Protein AF-A0A8S3CQC4-F1 (afdb_monomer)

Sequence (63 aa):
MDPQRMQIFIQDQIRKLIAFRGNCNEDISQWLYNTETVLDSVQLQTSNKFLVVQSYLIGTASV

Structure (mmCIF, N/CA/C/O backbone):
data_AF-A0A8S3CQC4-F1
#
_entry.id   AF-A0A8S3CQC4-F1
#
loop_
_atom_site.group_PDB
_atom_site.id
_atom_site.type_symbol
_atom_site.label_atom_id
_atom_site.label_alt_id
_atom_site.label_comp_id
_atom_site.label_asym_id
_atom_site.label_entity_id
_atom_site.label_seq_id
_atom_site.pdbx_PDB_ins_c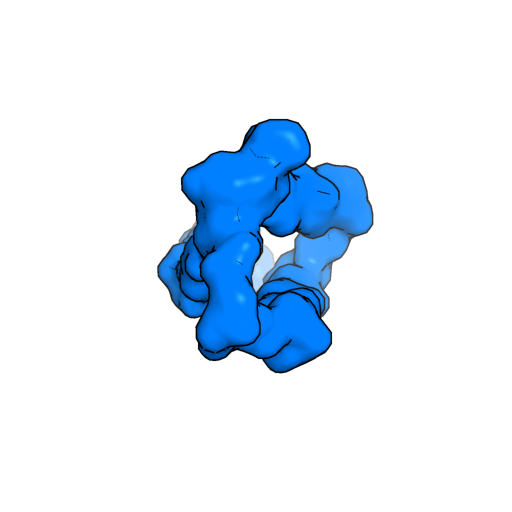ode
_atom_site.Cartn_x
_atom_site.Cartn_y
_atom_site.Cartn_z
_atom_site.occupancy
_atom_site.B_iso_or_equiv
_atom_site.auth_seq_id
_atom_site.auth_comp_id
_atom_site.auth_asym_id
_atom_site.auth_atom_id
_atom_site.pdbx_PDB_model_num
ATOM 1 N N . MET A 1 1 ? -15.027 -6.693 19.249 1.00 60.31 1 MET A N 1
ATOM 2 C CA . MET A 1 1 ? -13.583 -7.008 19.310 1.00 60.31 1 MET A CA 1
ATOM 3 C C . MET A 1 1 ? -12.968 -6.145 20.391 1.00 60.31 1 MET A C 1
ATOM 5 O O . MET A 1 1 ? -13.357 -4.991 20.499 1.00 60.31 1 MET A O 1
ATOM 9 N N . ASP A 1 2 ? -12.066 -6.699 21.195 1.00 82.75 2 ASP A N 1
ATOM 10 C CA . ASP A 1 2 ? -11.332 -5.924 22.198 1.00 82.75 2 ASP A CA 1
ATOM 11 C C . ASP A 1 2 ? -10.409 -4.901 21.492 1.00 82.75 2 ASP A C 1
ATOM 13 O O . ASP A 1 2 ? -9.728 -5.303 20.538 1.00 82.75 2 ASP A O 1
ATOM 17 N N . PRO A 1 3 ? -10.382 -3.610 21.881 1.00 78.62 3 PRO A N 1
ATOM 18 C CA . PRO A 1 3 ? -9.591 -2.580 21.195 1.00 78.62 3 PRO A CA 1
ATOM 19 C C . PRO A 1 3 ? -8.105 -2.937 21.060 1.00 78.62 3 PRO A C 1
ATOM 21 O O . PRO A 1 3 ? -7.479 -2.633 20.044 1.00 78.62 3 PRO A O 1
ATOM 24 N N . GLN A 1 4 ? -7.554 -3.648 22.046 1.00 83.19 4 GLN A N 1
ATOM 25 C CA . GLN A 1 4 ? -6.157 -4.077 22.046 1.00 83.19 4 GLN A CA 1
ATOM 26 C C . GLN A 1 4 ? -5.902 -5.185 21.012 1.00 83.19 4 GLN A C 1
ATOM 28 O O . GLN A 1 4 ? -4.907 -5.161 20.290 1.00 83.19 4 GLN A O 1
ATOM 33 N N . ARG A 1 5 ? -6.843 -6.127 20.870 1.00 82.56 5 ARG A N 1
ATOM 34 C CA . ARG A 1 5 ? -6.780 -7.192 19.852 1.00 82.56 5 ARG A CA 1
ATOM 35 C C . ARG A 1 5 ? -6.947 -6.643 18.439 1.00 82.56 5 ARG A C 1
ATOM 37 O O . ARG A 1 5 ? -6.302 -7.136 17.520 1.00 82.56 5 ARG A O 1
ATOM 44 N N . MET A 1 6 ? -7.782 -5.616 18.282 1.00 84.25 6 MET A N 1
ATOM 45 C CA . MET A 1 6 ? -7.942 -4.914 17.011 1.00 84.25 6 MET A CA 1
ATOM 46 C C . MET A 1 6 ? -6.629 -4.239 16.593 1.00 84.25 6 MET A C 1
ATOM 48 O O . MET A 1 6 ? -6.190 -4.423 15.463 1.00 84.25 6 MET A O 1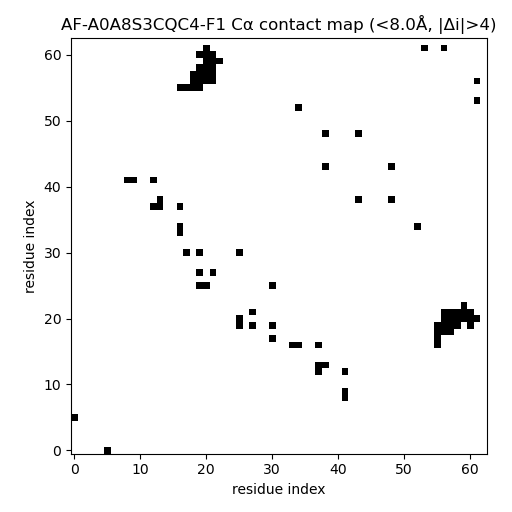
ATOM 52 N N . GLN A 1 7 ? -5.952 -3.530 17.503 1.00 82.00 7 GLN A N 1
ATOM 53 C CA . GLN A 1 7 ? -4.654 -2.916 17.194 1.00 82.00 7 GLN A CA 1
ATOM 54 C C . GLN A 1 7 ? -3.587 -3.937 16.783 1.00 82.00 7 GLN A C 1
ATOM 56 O O . GLN A 1 7 ? -2.870 -3.696 15.814 1.00 82.00 7 GLN A O 1
ATOM 61 N N . ILE A 1 8 ? -3.502 -5.077 17.476 1.00 86.50 8 ILE A N 1
ATOM 62 C CA . ILE A 1 8 ? -2.553 -6.149 17.132 1.00 86.50 8 ILE A CA 1
ATOM 63 C C . ILE A 1 8 ? -2.839 -6.690 15.728 1.00 86.50 8 ILE A C 1
ATOM 65 O O . ILE A 1 8 ? -1.927 -6.800 14.914 1.00 86.50 8 ILE A O 1
ATOM 69 N N . PHE A 1 9 ? -4.109 -6.962 15.414 1.00 87.75 9 PHE A N 1
ATOM 70 C CA . PHE A 1 9 ? -4.507 -7.421 14.084 1.00 87.75 9 PHE A CA 1
ATOM 71 C C . PHE A 1 9 ? -4.127 -6.416 12.990 1.00 87.75 9 PHE A C 1
ATOM 73 O O . PHE A 1 9 ? -3.552 -6.807 11.976 1.00 87.75 9 PHE A O 1
ATOM 80 N N . ILE A 1 10 ? -4.402 -5.126 13.208 1.00 86.62 10 ILE A N 1
ATOM 81 C CA . ILE A 1 10 ? -4.062 -4.060 12.258 1.00 86.62 10 ILE A CA 1
ATOM 82 C C . ILE A 1 10 ? -2.551 -4.039 11.996 1.00 86.62 10 ILE A C 1
ATOM 84 O O . ILE A 1 10 ? -2.126 -4.036 10.841 1.00 86.62 10 ILE A O 1
ATOM 88 N N . GLN A 1 11 ? -1.735 -4.063 13.054 1.00 85.94 11 GLN A N 1
ATOM 89 C CA . GLN A 1 11 ? -0.276 -4.055 12.926 1.00 85.94 11 GLN A CA 1
ATOM 90 C C . GLN A 1 11 ? 0.244 -5.278 12.162 1.00 85.94 11 GLN A C 1
ATOM 92 O O . GLN A 1 11 ? 1.118 -5.135 11.307 1.00 85.94 11 GLN A O 1
ATOM 97 N N . ASP A 1 12 ? -0.313 -6.461 12.421 1.00 90.38 12 ASP A N 1
ATOM 98 C CA . ASP A 1 12 ? 0.081 -7.694 11.739 1.00 90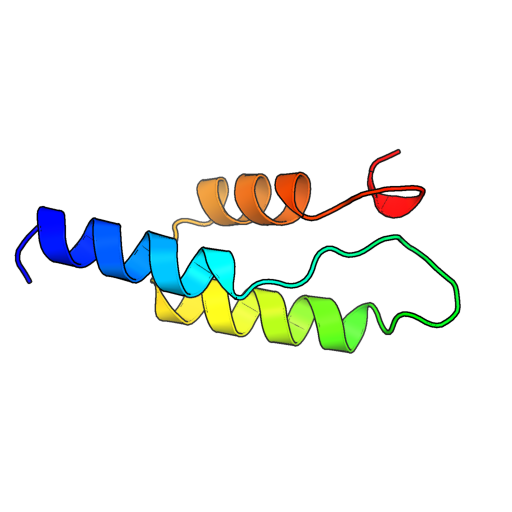.38 12 ASP A CA 1
ATOM 99 C C . ASP A 1 12 ? -0.276 -7.697 10.250 1.00 90.38 12 ASP A C 1
ATOM 101 O O . ASP A 1 12 ? 0.499 -8.210 9.443 1.00 90.38 12 ASP A O 1
ATOM 105 N N . GLN A 1 13 ? -1.419 -7.127 9.854 1.00 86.62 13 GLN A N 1
ATOM 106 C CA . GLN A 1 13 ? -1.757 -7.008 8.432 1.00 86.62 13 GLN A CA 1
ATOM 107 C C . GLN A 1 13 ? -0.861 -5.983 7.731 1.00 86.62 13 GLN A C 1
ATOM 109 O O . GLN A 1 13 ? -0.325 -6.282 6.667 1.00 86.62 13 GLN A O 1
ATOM 114 N N . ILE A 1 14 ? -0.629 -4.816 8.345 1.00 88.56 14 ILE A N 1
ATOM 115 C CA . ILE A 1 14 ? 0.229 -3.767 7.770 1.00 88.56 14 ILE A CA 1
ATOM 116 C C . ILE A 1 14 ? 1.663 -4.277 7.572 1.00 88.56 14 ILE A C 1
ATOM 118 O O . ILE A 1 14 ? 2.262 -4.031 6.529 1.00 88.56 14 ILE A O 1
ATOM 122 N N . ARG A 1 15 ? 2.204 -5.076 8.501 1.00 88.25 15 ARG A N 1
ATOM 123 C CA . ARG A 1 15 ? 3.549 -5.674 8.377 1.00 88.25 15 ARG A CA 1
ATOM 124 C C . ARG A 1 15 ? 3.737 -6.589 7.164 1.00 88.25 15 ARG A C 1
ATOM 126 O O . ARG A 1 15 ? 4.879 -6.846 6.797 1.00 88.25 15 ARG A O 1
ATOM 133 N N . LYS A 1 16 ?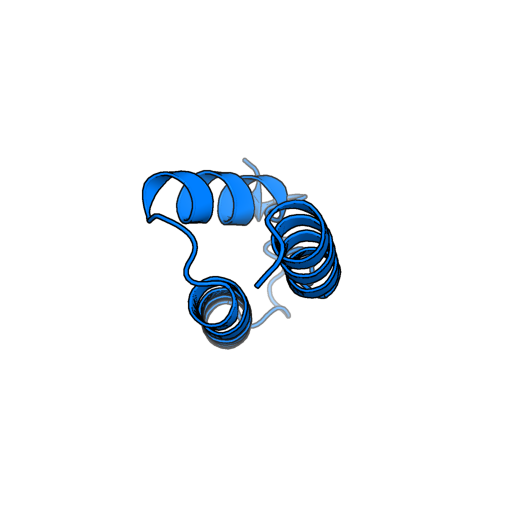 2.658 -7.083 6.550 1.00 87.81 16 LYS A N 1
ATOM 134 C CA . LYS A 1 16 ? 2.723 -7.920 5.340 1.00 87.81 16 LYS A CA 1
ATOM 135 C C . LYS A 1 16 ? 2.906 -7.109 4.059 1.00 87.81 16 LYS A C 1
ATOM 137 O O . LYS A 1 16 ? 3.166 -7.702 3.015 1.00 87.81 16 LYS A O 1
ATOM 142 N N . LEU A 1 17 ? 2.748 -5.786 4.119 1.00 91.62 17 LEU A N 1
ATOM 143 C CA . LEU A 1 17 ? 2.988 -4.919 2.975 1.00 91.62 17 LEU A CA 1
ATOM 144 C C . LEU A 1 17 ? 4.454 -5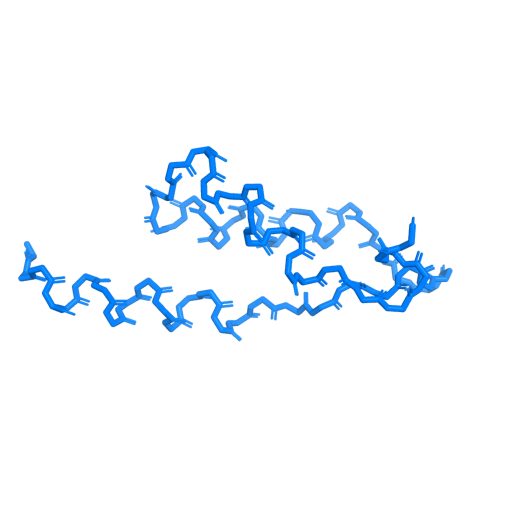.006 2.546 1.00 91.62 17 LEU A C 1
ATOM 146 O O . LEU A 1 17 ? 5.372 -4.994 3.367 1.00 91.62 17 LEU A O 1
ATOM 150 N N . ILE A 1 18 ? 4.661 -5.087 1.237 1.00 93.50 18 ILE A N 1
ATOM 151 C CA . ILE A 1 18 ? 5.986 -5.061 0.623 1.00 93.50 18 ILE A CA 1
ATOM 152 C C . ILE A 1 18 ? 6.302 -3.602 0.301 1.00 93.50 18 ILE A C 1
ATOM 154 O O . ILE A 1 18 ? 5.428 -2.874 -0.156 1.00 93.50 18 ILE A O 1
ATOM 158 N N . ALA A 1 19 ? 7.530 -3.154 0.550 1.00 94.56 19 ALA A N 1
ATOM 159 C CA . ALA A 1 19 ? 7.947 -1.803 0.185 1.00 94.56 19 ALA A CA 1
ATOM 160 C C . ALA A 1 19 ? 8.127 -1.674 -1.338 1.00 94.56 19 ALA A C 1
ATOM 162 O O . ALA A 1 19 ? 8.610 -2.610 -1.974 1.00 94.56 19 ALA A O 1
ATOM 163 N N . PHE A 1 20 ? 7.779 -0.520 -1.906 1.00 96.12 20 PHE A N 1
ATOM 164 C CA . PHE A 1 20 ? 7.931 -0.224 -3.333 1.00 96.12 20 PHE A CA 1
ATOM 165 C C . PHE A 1 20 ? 9.139 0.682 -3.557 1.00 96.12 20 PHE A C 1
ATOM 167 O O . PHE A 1 20 ? 9.226 1.756 -2.957 1.00 96.12 20 PHE A O 1
ATOM 174 N N . ARG A 1 21 ? 10.089 0.245 -4.394 1.00 95.50 21 ARG A N 1
ATOM 175 C CA . ARG A 1 21 ? 11.346 0.972 -4.654 1.00 95.50 21 ARG A CA 1
ATOM 176 C C . ARG A 1 21 ? 11.270 1.919 -5.849 1.00 95.50 21 ARG A C 1
ATOM 178 O O . ARG A 1 21 ? 12.084 2.840 -5.936 1.00 95.50 21 ARG A O 1
ATOM 185 N N . GLY A 1 22 ? 10.313 1.705 -6.748 1.00 92.25 22 GLY A N 1
ATOM 186 C CA . GLY A 1 22 ? 10.210 2.429 -8.014 1.00 92.25 22 GLY A CA 1
ATOM 187 C C . GLY A 1 22 ? 11.163 1.896 -9.083 1.00 92.25 22 GLY A C 1
ATOM 188 O O . GLY A 1 22 ? 11.560 2.641 -9.977 1.00 92.25 22 GLY A O 1
ATOM 189 N N . ASN A 1 23 ? 11.567 0.628 -8.990 1.00 93.44 23 ASN A N 1
ATOM 190 C CA . ASN A 1 23 ? 12.401 -0.002 -10.006 1.00 93.44 23 ASN A CA 1
ATOM 191 C C . ASN A 1 23 ? 11.565 -0.381 -11.238 1.00 93.44 23 ASN A C 1
ATOM 193 O O . ASN A 1 23 ? 10.390 -0.719 -11.134 1.00 93.44 23 ASN A O 1
ATOM 197 N N . CYS A 1 24 ? 12.189 -0.414 -12.417 1.00 90.44 24 CYS A N 1
ATOM 198 C CA . CYS A 1 24 ? 11.505 -0.737 -13.676 1.00 90.44 24 CYS A CA 1
ATOM 199 C C . CYS A 1 24 ? 10.938 -2.166 -13.757 1.00 90.44 24 CYS A C 1
ATOM 201 O O . CYS A 1 24 ? 10.128 -2.451 -14.634 1.00 90.44 24 CYS A O 1
ATOM 203 N N . ASN A 1 25 ? 11.377 -3.066 -12.876 1.00 92.19 25 ASN A N 1
ATOM 204 C CA . ASN A 1 25 ? 10.900 -4.443 -12.776 1.00 92.19 25 ASN A CA 1
ATOM 205 C C . ASN A 1 25 ? 9.790 -4.631 -11.728 1.00 92.19 25 ASN A C 1
ATOM 207 O O . ASN A 1 25 ? 9.293 -5.746 -11.579 1.00 92.19 25 ASN A O 1
ATOM 211 N N . GLU A 1 26 ? 9.425 -3.584 -10.986 1.00 93.06 26 GLU A N 1
ATOM 212 C CA . GLU A 1 26 ? 8.311 -3.620 -10.044 1.00 93.0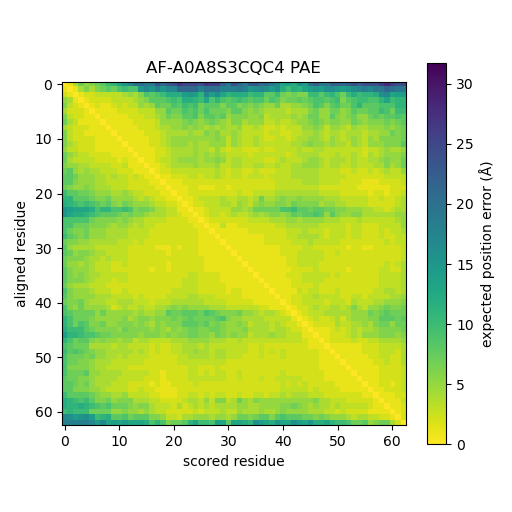6 26 GLU A CA 1
ATOM 213 C C . GLU A 1 26 ? 7.011 -3.219 -10.749 1.00 93.06 26 GLU A C 1
ATOM 215 O O . GLU A 1 26 ? 6.932 -2.188 -11.415 1.00 93.06 26 GLU A O 1
ATOM 220 N N . ASP A 1 27 ? 5.969 -4.028 -10.576 1.00 95.00 27 ASP A N 1
ATOM 221 C CA . ASP A 1 27 ? 4.634 -3.717 -11.078 1.00 95.00 27 ASP A CA 1
ATOM 222 C C . ASP A 1 27 ? 3.891 -2.835 -10.066 1.00 95.00 27 ASP A C 1
ATOM 224 O O . ASP A 1 27 ? 3.425 -3.297 -9.019 1.00 95.00 27 ASP A O 1
ATOM 228 N N . ILE A 1 28 ? 3.784 -1.544 -10.387 1.00 93.31 28 ILE A N 1
ATOM 229 C CA . ILE A 1 28 ? 3.089 -0.565 -9.549 1.00 93.31 28 ILE A CA 1
ATOM 230 C C . ILE A 1 28 ? 1.594 -0.873 -9.404 1.00 93.31 28 ILE A C 1
ATOM 232 O O . ILE A 1 28 ? 1.032 -0.663 -8.330 1.00 93.31 28 ILE A O 1
ATOM 236 N N . SER A 1 29 ? 0.939 -1.399 -10.442 1.00 94.88 29 SER A N 1
ATOM 237 C CA . SER A 1 29 ? -0.489 -1.720 -10.400 1.00 94.88 29 SER A CA 1
ATOM 238 C C . SER A 1 29 ? -0.749 -2.898 -9.468 1.00 94.88 29 SER A C 1
ATOM 240 O O . SER A 1 29 ? -1.644 -2.828 -8.624 1.00 94.88 29 SER A O 1
ATOM 242 N N . GLN A 1 30 ? 0.079 -3.943 -9.549 1.00 95.19 30 GLN A N 1
ATOM 243 C CA . GLN A 1 30 ? 0.004 -5.080 -8.633 1.00 95.19 30 GLN A CA 1
ATOM 244 C C . GLN A 1 30 ? 0.325 -4.669 -7.190 1.00 95.19 30 GLN A C 1
ATOM 246 O O . GLN A 1 30 ? -0.322 -5.139 -6.250 1.00 95.19 30 GLN A O 1
ATOM 251 N N . TRP A 1 31 ? 1.308 -3.786 -6.997 1.00 95.12 31 TRP A N 1
ATOM 252 C CA . TRP A 1 31 ? 1.663 -3.280 -5.674 1.00 95.12 31 TRP A CA 1
ATOM 253 C C . TRP A 1 31 ? 0.528 -2.469 -5.035 1.00 95.12 31 TRP A C 1
ATOM 255 O O . TRP A 1 31 ? 0.187 -2.707 -3.872 1.00 95.12 31 TRP A O 1
ATOM 265 N N . LEU A 1 32 ? -0.096 -1.564 -5.797 1.00 93.19 32 LEU A N 1
ATOM 26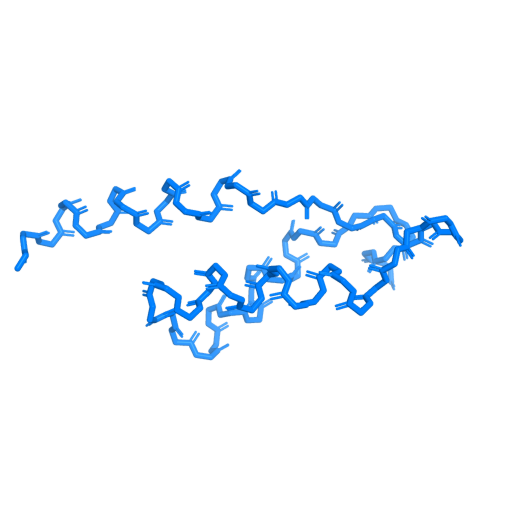6 C CA . LEU A 1 32 ? -1.247 -0.777 -5.345 1.00 93.19 32 LEU A CA 1
ATOM 267 C C . LEU A 1 32 ? -2.423 -1.682 -4.974 1.00 93.19 32 LEU A C 1
ATOM 269 O O . LEU A 1 32 ? -2.968 -1.537 -3.884 1.00 93.19 32 LEU A O 1
ATOM 273 N N . TYR A 1 33 ? -2.750 -2.661 -5.823 1.00 94.25 33 TYR A N 1
ATOM 274 C CA . TYR A 1 33 ? -3.827 -3.617 -5.564 1.00 94.25 33 TYR A CA 1
ATOM 275 C C . TYR A 1 33 ? -3.609 -4.412 -4.266 1.00 94.25 33 TYR A C 1
ATOM 277 O O . TYR A 1 33 ? -4.508 -4.524 -3.426 1.00 94.25 33 TYR A O 1
ATOM 285 N N . ASN A 1 34 ? -2.396 -4.934 -4.062 1.00 93.62 34 ASN A N 1
ATOM 286 C CA . ASN A 1 34 ? -2.050 -5.674 -2.847 1.00 93.62 34 ASN A CA 1
ATOM 287 C C . ASN A 1 34 ? -2.123 -4.776 -1.605 1.00 93.62 34 ASN A C 1
ATOM 289 O O . ASN A 1 34 ? -2.615 -5.196 -0.556 1.00 93.62 34 ASN A O 1
ATOM 293 N N . THR A 1 35 ? -1.653 -3.534 -1.732 1.00 93.81 35 THR A N 1
ATOM 294 C CA . THR A 1 35 ? -1.650 -2.560 -0.639 1.00 93.81 35 THR A CA 1
ATOM 295 C C . THR A 1 35 ? -3.066 -2.161 -0.247 1.00 93.81 35 THR A C 1
ATOM 297 O O . THR A 1 35 ? -3.415 -2.209 0.931 1.00 93.81 35 THR A O 1
ATOM 300 N N . GLU A 1 36 ? -3.913 -1.845 -1.224 1.00 91.62 36 GLU A N 1
ATOM 301 C CA . GLU A 1 36 ? -5.318 -1.507 -1.006 1.00 91.62 36 GLU A CA 1
ATOM 302 C C . GLU A 1 36 ? -6.079 -2.662 -0.346 1.00 91.62 36 GLU A C 1
ATOM 304 O O . GLU A 1 36 ? -6.747 -2.449 0.664 1.00 91.62 36 GLU A O 1
ATOM 309 N N . THR A 1 37 ? -5.873 -3.897 -0.814 1.00 91.94 37 THR A N 1
ATOM 310 C CA . THR A 1 37 ? -6.494 -5.101 -0.234 1.00 91.94 37 THR A CA 1
ATOM 311 C C . THR A 1 37 ? -6.184 -5.250 1.259 1.00 91.94 37 THR A C 1
ATOM 313 O O . THR A 1 37 ? -7.072 -5.530 2.069 1.00 91.94 37 THR A O 1
ATOM 316 N N . VAL A 1 38 ? -4.926 -5.032 1.657 1.00 92.19 38 VAL A N 1
ATOM 317 C CA . VAL A 1 38 ? -4.518 -5.087 3.068 1.00 92.19 38 VAL A CA 1
ATOM 318 C C . VAL A 1 38 ? -5.151 -3.946 3.864 1.00 92.19 38 VAL A C 1
ATOM 320 O O . VAL A 1 38 ? -5.703 -4.189 4.939 1.00 92.19 38 VAL A O 1
ATOM 323 N N . LEU A 1 39 ? -5.111 -2.717 3.345 1.00 91.50 39 LEU A N 1
ATOM 324 C CA . LEU A 1 39 ? -5.633 -1.530 4.028 1.00 91.50 39 LEU A CA 1
ATOM 325 C C . LEU A 1 39 ? -7.161 -1.552 4.193 1.00 91.50 39 LEU A C 1
ATOM 327 O O . LEU A 1 39 ? -7.676 -1.078 5.210 1.00 91.50 39 LEU A O 1
ATOM 331 N N . ASP A 1 40 ? -7.880 -2.132 3.236 1.00 89.44 40 ASP A N 1
ATOM 332 C CA . ASP A 1 40 ? -9.327 -2.341 3.309 1.00 89.44 40 ASP A CA 1
ATOM 333 C C . ASP A 1 40 ? -9.698 -3.435 4.306 1.00 89.44 40 ASP A C 1
ATOM 335 O O . ASP A 1 40 ? -10.655 -3.273 5.066 1.00 89.44 40 ASP A O 1
ATOM 339 N N . SER A 1 41 ? -8.903 -4.510 4.387 1.00 89.25 41 SER A N 1
ATOM 340 C CA . SER A 1 41 ? -9.143 -5.602 5.343 1.00 89.25 41 SER A CA 1
ATOM 341 C C . SER A 1 41 ? -9.120 -5.146 6.807 1.00 89.25 41 SER A C 1
ATOM 343 O O . SER A 1 41 ? -9.776 -5.743 7.661 1.00 89.25 41 SER A O 1
ATOM 345 N N . VAL A 1 42 ? -8.393 -4.063 7.094 1.00 89.50 42 VAL A N 1
ATOM 346 C CA . VAL A 1 42 ? -8.276 -3.463 8.428 1.00 89.50 42 VAL A CA 1
ATOM 347 C C . VAL A 1 42 ? -9.156 -2.224 8.620 1.00 89.50 42 VAL A C 1
ATOM 349 O O . VAL A 1 42 ? -9.073 -1.582 9.665 1.00 89.50 42 VAL A O 1
ATOM 352 N N . GLN A 1 43 ? -9.991 -1.882 7.629 1.00 85.62 43 GLN A N 1
ATOM 353 C CA . GLN A 1 43 ? -10.887 -0.717 7.642 1.00 85.62 43 GLN A CA 1
ATOM 354 C C . GLN A 1 43 ? -10.169 0.592 8.017 1.00 85.62 43 GLN A C 1
ATOM 356 O O . GLN A 1 43 ? -10.683 1.414 8.782 1.00 85.62 43 GLN A O 1
ATOM 361 N N . LEU A 1 44 ? -8.951 0.791 7.502 1.00 84.44 44 LEU A N 1
ATOM 362 C CA . LEU A 1 44 ? -8.159 1.970 7.838 1.00 84.44 44 LEU A CA 1
ATOM 363 C C . LEU A 1 44 ? -8.817 3.240 7.275 1.00 84.44 44 LEU A C 1
ATOM 365 O O . LEU A 1 44 ? -9.219 3.281 6.113 1.00 84.44 44 LEU A O 1
ATOM 369 N N . GLN A 1 45 ? -8.879 4.308 8.072 1.00 84.19 45 GLN A N 1
ATOM 370 C CA . GLN A 1 45 ? -9.332 5.615 7.587 1.00 84.19 45 GLN A CA 1
ATOM 371 C C . GLN A 1 45 ? -8.429 6.123 6.456 1.00 84.19 45 GLN A 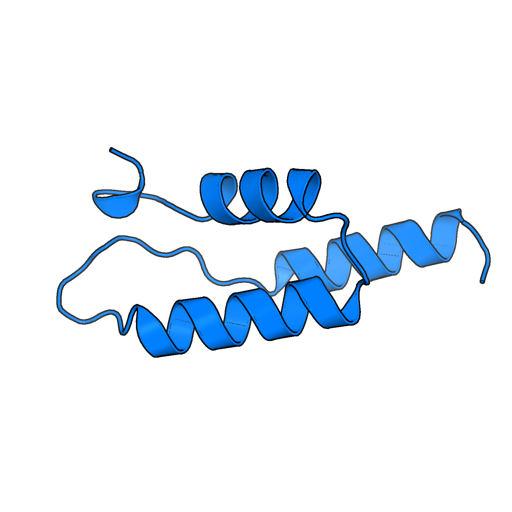C 1
ATOM 373 O O . GLN A 1 45 ? -7.214 5.930 6.494 1.00 84.19 45 GLN A O 1
ATOM 378 N N . THR A 1 46 ? -9.006 6.822 5.476 1.00 84.06 46 THR A N 1
ATOM 379 C CA . THR A 1 46 ? -8.295 7.300 4.277 1.00 84.06 46 THR A CA 1
ATOM 380 C C . THR A 1 46 ? -7.040 8.118 4.595 1.00 84.06 46 THR A C 1
ATOM 382 O O . THR A 1 46 ? -6.009 7.930 3.956 1.00 84.06 46 THR A O 1
ATOM 385 N N . SER A 1 47 ? -7.084 8.974 5.620 1.00 84.38 47 SER A N 1
ATOM 386 C CA . SER A 1 47 ? -5.923 9.747 6.089 1.00 84.38 47 SER A CA 1
ATOM 387 C C . SER A 1 47 ? -4.761 8.852 6.531 1.00 84.38 47 SER A C 1
ATOM 389 O O . SER A 1 47 ? -3.607 9.116 6.207 1.00 84.38 47 SER A O 1
ATOM 391 N N . ASN A 1 48 ? -5.064 7.752 7.218 1.00 87.44 48 ASN A N 1
ATOM 392 C CA . ASN A 1 48 ? -4.064 6.791 7.670 1.00 87.44 48 ASN A CA 1
ATOM 393 C C . ASN A 1 48 ? -3.569 5.909 6.518 1.00 87.44 48 ASN A C 1
ATOM 395 O O . ASN A 1 48 ? -2.398 5.541 6.511 1.00 87.44 48 ASN A O 1
ATOM 399 N N . LYS A 1 49 ? -4.416 5.607 5.519 1.00 89.75 49 LYS A N 1
ATOM 400 C CA . LYS A 1 49 ? -3.991 4.884 4.306 1.00 89.75 49 LYS A CA 1
ATOM 401 C C . LYS A 1 49 ? -2.873 5.632 3.587 1.00 89.75 49 LYS A C 1
ATOM 403 O O . LYS A 1 49 ? -1.876 5.017 3.229 1.00 89.75 49 LYS A O 1
ATOM 408 N N . PHE A 1 50 ? -3.014 6.951 3.443 1.00 89.19 50 PHE A N 1
ATOM 409 C CA . PHE A 1 50 ? -1.986 7.797 2.836 1.00 89.19 50 PHE A CA 1
ATOM 410 C C . PHE A 1 50 ? -0.648 7.706 3.584 1.00 89.19 50 PHE A C 1
ATOM 412 O O . PHE A 1 50 ? 0.383 7.461 2.963 1.00 89.19 50 PHE A O 1
ATOM 419 N N . LEU A 1 51 ? -0.671 7.829 4.917 1.00 89.88 51 LEU A N 1
ATOM 420 C CA . LEU A 1 51 ? 0.537 7.730 5.743 1.00 89.88 51 LEU A CA 1
ATOM 421 C C . LEU A 1 51 ? 1.211 6.358 5.622 1.00 89.88 51 LEU A C 1
ATOM 423 O O . LEU A 1 51 ? 2.435 6.280 5.527 1.00 89.88 51 LEU A O 1
ATOM 427 N N . VAL A 1 52 ? 0.420 5.279 5.593 1.00 90.31 52 VAL A N 1
ATOM 428 C CA . VAL A 1 52 ? 0.956 3.928 5.400 1.00 90.31 52 VAL A CA 1
ATOM 429 C C . VAL A 1 52 ? 1.591 3.810 4.020 1.00 90.31 52 VAL A C 1
ATOM 431 O O . VAL A 1 52 ? 2.766 3.473 3.948 1.00 90.31 52 VAL A O 1
ATOM 434 N N . VAL A 1 53 ? 0.885 4.164 2.944 1.00 92.12 53 VAL A N 1
ATOM 435 C CA . VAL A 1 53 ? 1.432 4.127 1.575 1.00 92.12 53 VAL A CA 1
ATOM 436 C C . VAL A 1 53 ? 2.757 4.886 1.505 1.00 92.12 53 VAL A C 1
ATOM 438 O O . VAL A 1 53 ? 3.754 4.308 1.082 1.00 92.12 53 VAL A O 1
ATOM 441 N N . GLN A 1 54 ? 2.804 6.121 2.013 1.00 91.81 54 GLN A N 1
ATOM 442 C CA . GLN A 1 54 ? 4.015 6.943 2.027 1.00 91.81 54 GLN A CA 1
ATOM 443 C C . GLN A 1 54 ? 5.180 6.274 2.775 1.00 91.81 54 GLN A C 1
ATOM 445 O O . GLN A 1 54 ? 6.309 6.318 2.299 1.00 91.81 54 GLN A O 1
ATOM 450 N N . SER A 1 55 ? 4.922 5.621 3.914 1.00 92.69 55 SER A N 1
ATOM 451 C CA . SER A 1 55 ? 5.963 4.930 4.694 1.00 92.69 55 SER A CA 1
ATOM 452 C C . SER A 1 55 ? 6.538 3.673 4.025 1.00 92.69 55 SER A C 1
ATOM 454 O O . SER A 1 55 ? 7.611 3.216 4.415 1.00 92.69 55 SER A O 1
ATOM 456 N N . TYR A 1 56 ? 5.841 3.120 3.026 1.00 94.44 56 TYR A N 1
ATOM 457 C CA . TYR A 1 56 ? 6.268 1.942 2.263 1.00 94.44 56 TYR A CA 1
ATOM 458 C C . TYR A 1 56 ? 6.847 2.293 0.884 1.00 94.44 56 TYR A C 1
ATOM 460 O O . TYR A 1 56 ? 7.328 1.396 0.188 1.00 94.44 56 TYR A O 1
ATOM 468 N N . LEU A 1 57 ? 6.859 3.573 0.501 1.00 94.56 57 LEU A N 1
ATOM 469 C CA . LEU A 1 57 ? 7.661 4.061 -0.619 1.00 94.56 57 LEU A CA 1
ATOM 470 C C . LEU A 1 57 ? 9.108 4.222 -0.152 1.00 94.56 57 LEU A C 1
ATOM 472 O O . LEU A 1 57 ? 9.382 4.872 0.855 1.00 94.56 57 LEU A O 1
ATOM 476 N N . ILE A 1 58 ? 10.044 3.628 -0.883 1.00 94.69 58 ILE A N 1
ATOM 477 C CA . ILE A 1 58 ? 11.476 3.685 -0.578 1.00 94.69 58 ILE A CA 1
ATOM 478 C C . ILE A 1 58 ? 12.281 3.919 -1.862 1.00 94.69 58 ILE A C 1
ATOM 480 O O . ILE A 1 58 ? 11.768 3.773 -2.967 1.00 94.69 58 ILE A O 1
ATOM 484 N N . GLY A 1 59 ? 13.570 4.237 -1.739 1.00 91.62 59 GLY A N 1
ATOM 485 C CA . GLY A 1 59 ? 14.451 4.368 -2.903 1.00 91.62 59 GLY A CA 1
ATOM 486 C C . GLY A 1 59 ? 14.018 5.503 -3.832 1.00 91.62 59 GLY A C 1
ATOM 487 O O . GLY A 1 59 ? 13.860 6.634 -3.385 1.00 91.62 59 GLY A O 1
ATOM 488 N N . THR A 1 60 ? 13.841 5.211 -5.120 1.00 90.62 60 THR A N 1
ATOM 489 C CA . THR A 1 60 ? 13.429 6.212 -6.116 1.00 90.62 60 THR A CA 1
ATOM 490 C C . THR A 1 60 ? 11.974 6.634 -5.930 1.00 90.62 60 THR A C 1
ATOM 492 O O . THR A 1 60 ? 11.640 7.779 -6.205 1.00 90.62 60 THR A O 1
ATOM 495 N N . ALA A 1 61 ? 11.117 5.748 -5.417 1.00 89.31 61 ALA A N 1
ATOM 496 C CA . ALA A 1 61 ? 9.705 6.050 -5.198 1.00 89.31 61 ALA A CA 1
ATOM 497 C C . ALA A 1 61 ? 9.434 6.980 -4.001 1.00 89.31 61 ALA A C 1
ATOM 499 O O . ALA A 1 61 ? 8.329 7.501 -3.887 1.00 89.31 61 ALA A O 1
ATOM 500 N N . SER A 1 62 ? 10.402 7.173 -3.097 1.00 87.56 62 SER A N 1
ATOM 501 C CA . SER A 1 62 ? 10.252 8.059 -1.930 1.00 87.56 62 SER A CA 1
ATOM 502 C C . SER A 1 62 ? 10.626 9.525 -2.187 1.00 87.56 62 SER A C 1
ATOM 504 O O . SER A 1 62 ? 10.570 10.319 -1.248 1.00 87.56 62 SER A O 1
ATOM 506 N N . VAL A 1 63 ? 11.076 9.855 -3.404 1.00 65.69 63 VAL A N 1
ATOM 507 C CA . VAL A 1 63 ? 11.651 11.161 -3.781 1.00 65.69 63 VAL A CA 1
ATOM 508 C C . VAL A 1 63 ? 10.621 12.049 -4.463 1.00 65.69 63 VAL A C 1
ATOM 510 O O . VAL A 1 63 ? 9.910 11.540 -5.356 1.00 65.69 63 VAL A O 1
#

pLDDT: mean 89.09, std 6.21, range [60.31, 96.12]

Foldseek 3Di:
DPPVVLVVLLVVLLVPQAADAPDPPDDPVVSVVSLVVSCVVSPHDPVVSVVSNQVRYHHPRND

Organism: NCBI:txid392030

Solvent-accessible surface area (backbone atom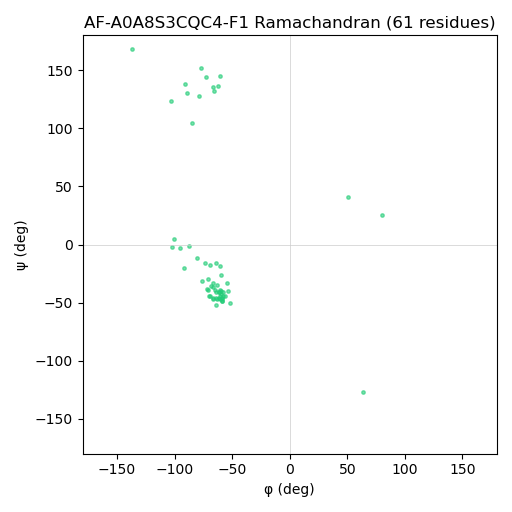s only — not comparable to full-atom values): 3760 Å² total; per-residue (Å²): 130,58,72,69,59,51,53,51,51,44,54,58,50,58,69,69,59,76,70,44,44,68,50,94,86,58,59,63,68,61,50,50,52,55,48,49,54,49,43,57,76,57,68,56,54,70,76,56,47,53,55,51,55,58,71,34,32,33,74,66,51,60,107

Radius of gyration: 12.69 Å; Cα contacts (8 Å, |Δi|>4): 45; chains: 1; bounding box: 28×19×36 Å

Mean predicted aligned error: 4.25 Å

Nearest PDB structures (foldseek):
  6yef-assembly1_t  TM=3.719E-01  e=2.570E+00  Staphylococcus aureus subsp. aureus NCTC 8325

Secondary structure (DSSP, 8-state):
--HHHHHHHHHHHHTTPPPB---TTS-HHHHHHHHHHHHHHTT--HHHHHHHHHHHB-GGGG-